Protein AF-A0A420WGZ8-F1 (afdb_monomer_lite)

Organism: NCBI:txid526216

pLDDT: mean 93.2, std 9.24, range [49.09, 98.62]

Radius of gyration: 19.07 Å; chains: 1; bounding box: 58×22×50 Å

Structure (mmCIF, N/CA/C/O backbone):
data_AF-A0A420WGZ8-F1
#
_entry.id   AF-A0A420WGZ8-F1
#
loop_
_atom_site.group_PDB
_atom_site.id
_atom_site.type_symbol
_atom_site.label_atom_id
_atom_site.label_alt_id
_atom_site.label_comp_id
_atom_site.label_asym_id
_atom_site.label_entity_id
_atom_site.label_seq_id
_atom_site.pdbx_PDB_ins_code
_atom_site.Cartn_x
_atom_site.Cartn_y
_atom_site.Cartn_z
_atom_site.occupancy
_atom_site.B_iso_or_equiv
_atom_site.auth_seq_id
_atom_site.auth_comp_id
_atom_site.auth_asym_id
_atom_site.auth_atom_id
_atom_site.pdbx_PDB_model_num
ATOM 1 N N . MET A 1 1 ? -40.198 9.416 33.037 1.00 49.09 1 MET A N 1
ATOM 2 C CA . MET A 1 1 ? -39.067 8.545 33.419 1.00 49.09 1 MET A CA 1
ATOM 3 C C . MET A 1 1 ? -38.148 8.444 32.213 1.00 49.09 1 MET A C 1
ATOM 5 O O . MET A 1 1 ? -38.629 8.075 31.152 1.00 49.09 1 MET A O 1
ATOM 9 N N . ARG A 1 2 ? -36.891 8.880 32.332 1.00 59.94 2 ARG A N 1
ATOM 10 C CA . ARG A 1 2 ? -35.881 8.804 31.267 1.00 59.94 2 ARG A CA 1
ATOM 11 C C . ARG A 1 2 ? -34.865 7.756 31.715 1.00 59.94 2 ARG A C 1
ATOM 13 O O . ARG A 1 2 ? -34.300 7.912 32.791 1.00 59.94 2 ARG A O 1
ATOM 20 N N . LEU A 1 3 ? -34.739 6.671 30.960 1.00 61.03 3 LEU A N 1
ATOM 21 C CA . LEU A 1 3 ? -33.746 5.625 31.197 1.00 61.03 3 LEU A CA 1
ATOM 22 C C . LEU A 1 3 ? -32.480 5.994 30.418 1.00 61.03 3 LEU A C 1
ATOM 24 O O . LEU A 1 3 ? -32.574 6.314 29.235 1.00 61.03 3 LEU A O 1
ATOM 28 N N . THR A 1 4 ? -31.330 5.964 31.084 1.00 69.62 4 THR A N 1
ATOM 29 C CA . THR A 1 4 ? -30.007 6.142 30.471 1.00 69.62 4 THR A CA 1
ATOM 30 C C . THR A 1 4 ? -29.338 4.772 30.417 1.00 69.62 4 THR A C 1
ATOM 32 O O . THR A 1 4 ? -29.344 4.060 31.421 1.00 69.62 4 THR A O 1
ATOM 35 N N . VAL A 1 5 ? -28.810 4.374 29.257 1.00 73.56 5 VAL A N 1
ATOM 36 C CA . VAL A 1 5 ? -28.120 3.087 29.075 1.00 73.56 5 VAL A CA 1
ATOM 37 C C . VAL A 1 5 ? -26.616 3.329 29.176 1.00 73.56 5 VAL A C 1
ATOM 39 O O . VAL A 1 5 ? -26.000 3.769 28.215 1.00 73.56 5 VAL A O 1
ATOM 42 N N . THR A 1 6 ? -26.033 3.061 30.342 1.00 73.00 6 THR A N 1
ATOM 43 C CA . THR A 1 6 ? -24.633 3.401 30.656 1.00 73.00 6 THR A CA 1
ATOM 44 C C . THR A 1 6 ? -23.598 2.554 29.898 1.00 73.00 6 THR A C 1
ATOM 46 O O . THR A 1 6 ? -22.496 3.016 29.656 1.00 73.00 6 THR A O 1
ATOM 49 N N . GLY A 1 7 ? -23.937 1.327 29.485 1.00 78.38 7 GLY A N 1
ATOM 50 C CA . GLY A 1 7 ? -22.972 0.408 28.850 1.00 78.38 7 GLY A CA 1
ATOM 51 C C . GLY A 1 7 ? -22.699 0.648 27.359 1.00 78.38 7 GLY A C 1
ATOM 52 O O . GLY A 1 7 ? -21.792 0.035 26.801 1.00 78.38 7 GLY A O 1
ATOM 53 N N . LEU A 1 8 ? -23.479 1.506 26.690 1.00 83.88 8 LEU A N 1
ATOM 54 C CA . LEU A 1 8 ? -23.286 1.785 25.260 1.00 83.88 8 LEU A CA 1
ATOM 55 C C . LEU A 1 8 ? -22.063 2.671 25.011 1.00 83.88 8 LEU A C 1
ATOM 57 O O . LEU A 1 8 ? -21.332 2.422 24.062 1.00 83.88 8 LEU A O 1
ATOM 61 N N . GLU A 1 9 ? -21.810 3.646 25.885 1.00 84.44 9 GLU A N 1
ATOM 62 C CA . GLU A 1 9 ? -20.688 4.583 25.742 1.00 84.44 9 GLU A CA 1
ATOM 63 C C . GLU A 1 9 ? -19.334 3.862 25.848 1.00 84.44 9 GLU A C 1
ATOM 65 O O . GLU A 1 9 ? -18.437 4.096 25.042 1.00 84.44 9 GLU A O 1
ATOM 70 N N . GLU A 1 10 ? -19.206 2.927 26.795 1.00 86.62 10 GLU A N 1
ATOM 71 C CA . GLU A 1 10 ? -18.013 2.078 26.936 1.00 86.62 10 GLU A CA 1
ATOM 72 C C . GLU A 1 10 ? -17.831 1.169 25.711 1.00 86.62 10 GLU A C 1
ATOM 74 O O . GLU A 1 10 ? -16.739 1.086 25.155 1.00 86.62 10 GLU A O 1
ATOM 79 N N . THR A 1 11 ? -18.920 0.567 25.216 1.00 90.06 11 THR A N 1
ATOM 80 C CA . THR A 1 11 ? -18.882 -0.293 24.020 1.00 90.06 11 THR A CA 1
ATOM 81 C C . THR A 1 11 ? -18.464 0.484 22.764 1.00 90.06 11 THR A C 1
ATOM 83 O O . THR A 1 11 ? -17.724 -0.038 21.930 1.00 90.06 11 THR A O 1
ATOM 86 N N . GLU A 1 12 ? -18.923 1.729 22.604 1.00 92.56 12 GLU A N 1
ATOM 87 C CA . GLU A 1 12 ? -18.530 2.598 21.488 1.00 92.56 12 GLU A CA 1
ATOM 88 C C . GLU A 1 12 ? -17.045 2.973 21.553 1.00 92.56 12 GLU A C 1
ATOM 90 O O . GLU A 1 12 ? -16.355 2.931 20.530 1.00 92.56 12 GLU A O 1
ATOM 95 N N . ALA A 1 13 ? -16.541 3.295 22.748 1.00 91.12 13 ALA A N 1
ATOM 96 C CA . ALA A 1 13 ? -15.130 3.602 22.956 1.00 91.12 13 ALA A CA 1
ATOM 97 C C . ALA A 1 13 ? -14.235 2.389 22.657 1.00 91.12 13 ALA A C 1
ATOM 99 O O . ALA A 1 13 ? -13.248 2.519 21.928 1.00 91.12 13 ALA A O 1
ATOM 100 N N . ASP A 1 14 ? -14.613 1.207 23.145 1.00 92.19 14 ASP A N 1
ATOM 101 C CA . ASP A 1 14 ? -13.883 -0.039 22.904 1.00 92.19 14 ASP A CA 1
ATOM 102 C C . ASP A 1 14 ? -13.865 -0.405 21.414 1.00 92.19 14 ASP A C 1
ATOM 104 O O . ASP A 1 14 ? -12.828 -0.797 20.872 1.00 92.19 14 ASP A O 1
ATOM 108 N N . LEU A 1 15 ? -14.990 -0.221 20.715 1.00 95.94 15 LEU A N 1
ATOM 109 C CA . LEU A 1 15 ? -15.068 -0.455 19.274 1.00 95.94 15 LEU A CA 1
ATOM 110 C C . LEU A 1 15 ? -14.181 0.522 18.491 1.00 95.94 15 LEU A C 1
ATOM 112 O O . LEU A 1 15 ? -13.469 0.106 17.575 1.00 95.94 15 LEU A O 1
ATOM 116 N N . ALA A 1 16 ? -14.192 1.808 18.848 1.00 95.12 16 ALA A N 1
ATOM 117 C CA . ALA A 1 16 ? -13.338 2.810 18.214 1.00 95.12 16 ALA A CA 1
ATOM 118 C C . ALA A 1 16 ? -11.843 2.507 18.428 1.00 95.12 16 ALA A C 1
ATOM 120 O O . ALA A 1 16 ? -11.043 2.630 17.493 1.00 95.12 16 ALA A O 1
ATOM 121 N N . ALA A 1 17 ? -11.473 2.053 19.629 1.00 96.00 17 ALA A N 1
ATOM 122 C CA . ALA A 1 17 ? -10.114 1.624 19.939 1.00 96.00 17 ALA A CA 1
ATOM 123 C C . ALA A 1 17 ? -9.713 0.385 19.121 1.00 96.00 17 ALA A C 1
ATOM 125 O O . ALA A 1 17 ? -8.654 0.383 18.496 1.00 96.00 17 ALA A O 1
ATOM 126 N N . ALA A 1 18 ? -10.581 -0.627 19.039 1.00 96.31 18 ALA A N 1
ATOM 127 C CA . ALA A 1 18 ? -10.324 -1.843 18.267 1.00 96.31 18 ALA A CA 1
ATOM 128 C C . ALA A 1 18 ? -10.169 -1.573 16.759 1.00 96.31 18 ALA A C 1
ATOM 130 O O . ALA A 1 18 ? -9.308 -2.169 16.105 1.00 96.31 18 ALA A O 1
ATOM 131 N N . ILE A 1 19 ? -10.971 -0.661 16.196 1.00 96.62 19 ILE A N 1
ATOM 132 C CA . ILE A 1 19 ? -10.850 -0.239 14.792 1.00 96.62 19 ILE A CA 1
ATOM 133 C C . ILE A 1 19 ? -9.515 0.469 14.558 1.00 96.62 19 ILE A C 1
ATOM 135 O O . ILE A 1 19 ? -8.841 0.173 13.572 1.00 96.62 19 ILE A O 1
ATOM 139 N N . THR A 1 20 ? -9.128 1.377 15.456 1.00 95.69 20 THR A N 1
ATOM 140 C CA . THR A 1 20 ? -7.861 2.116 15.349 1.00 95.69 20 THR A CA 1
ATOM 141 C C . THR A 1 20 ? -6.666 1.165 15.410 1.00 95.69 20 THR A C 1
ATOM 143 O O . THR A 1 20 ? -5.827 1.190 14.517 1.00 95.69 20 THR A O 1
ATOM 146 N N . GLU A 1 21 ? -6.650 0.243 16.372 1.00 95.88 21 GLU A N 1
ATOM 147 C CA . GLU A 1 21 ? -5.596 -0.772 16.491 1.00 95.88 21 GLU A CA 1
ATOM 148 C C . GLU A 1 21 ? -5.521 -1.663 15.241 1.00 95.88 21 GLU A C 1
ATOM 150 O O . GLU A 1 21 ? -4.451 -1.905 14.683 1.00 95.88 21 GLU A O 1
ATOM 155 N N . THR A 1 22 ? -6.676 -2.121 14.745 1.00 95.94 22 THR A N 1
ATOM 156 C CA . THR A 1 22 ? -6.738 -2.955 13.536 1.00 95.94 22 THR A CA 1
ATOM 157 C C . THR A 1 22 ? -6.209 -2.206 12.319 1.00 95.94 22 THR A C 1
ATOM 159 O O . THR A 1 22 ? -5.450 -2.766 11.527 1.00 95.94 22 THR A O 1
ATOM 162 N N . ARG A 1 23 ? -6.585 -0.934 12.174 1.00 95.00 23 ARG A N 1
ATOM 163 C CA . ARG A 1 23 ? -6.110 -0.064 11.102 1.00 95.00 23 ARG A CA 1
ATOM 164 C C . ARG A 1 23 ? -4.591 0.096 11.157 1.00 95.00 23 ARG A C 1
ATOM 166 O O . ARG A 1 23 ? -3.943 -0.061 10.124 1.00 95.00 23 ARG A O 1
ATOM 173 N N . ASP A 1 24 ? -4.035 0.393 12.325 1.00 94.19 24 ASP A N 1
ATOM 174 C CA . ASP A 1 24 ? -2.604 0.666 12.481 1.00 94.19 24 ASP A CA 1
ATOM 175 C C . ASP A 1 24 ? -1.762 -0.597 12.246 1.00 94.19 24 ASP A C 1
ATOM 177 O O . ASP A 1 24 ? -0.721 -0.545 11.575 1.00 94.19 24 ASP A O 1
ATOM 181 N N . ARG A 1 25 ? -2.258 -1.761 12.691 1.00 94.56 25 ARG A N 1
ATOM 182 C CA . ARG A 1 25 ? -1.664 -3.069 12.385 1.00 94.56 25 ARG A CA 1
ATOM 183 C C . ARG A 1 25 ? -1.651 -3.348 10.880 1.00 94.56 25 ARG A C 1
ATOM 185 O O . ARG A 1 25 ? -0.595 -3.669 10.337 1.00 94.56 25 ARG A O 1
ATOM 192 N N . LEU A 1 26 ? -2.793 -3.187 10.204 1.00 95.38 26 LEU A N 1
ATOM 193 C CA . LEU A 1 26 ? -2.910 -3.404 8.755 1.00 95.38 26 LEU A CA 1
ATOM 194 C C . LEU A 1 26 ? -2.023 -2.440 7.961 1.00 95.38 26 LEU A C 1
ATOM 196 O O . LEU A 1 26 ? -1.343 -2.852 7.026 1.00 95.38 26 LEU A O 1
ATOM 200 N N . ALA A 1 27 ? -1.985 -1.164 8.348 1.00 95.50 27 ALA A N 1
ATOM 201 C CA . ALA A 1 27 ? -1.145 -0.164 7.698 1.00 95.50 27 ALA A CA 1
ATOM 202 C C . ALA A 1 27 ? 0.349 -0.502 7.825 1.00 95.50 27 ALA A C 1
ATOM 204 O O . ALA A 1 27 ? 1.112 -0.337 6.869 1.00 95.50 27 ALA A O 1
ATOM 205 N N . THR A 1 28 ? 0.76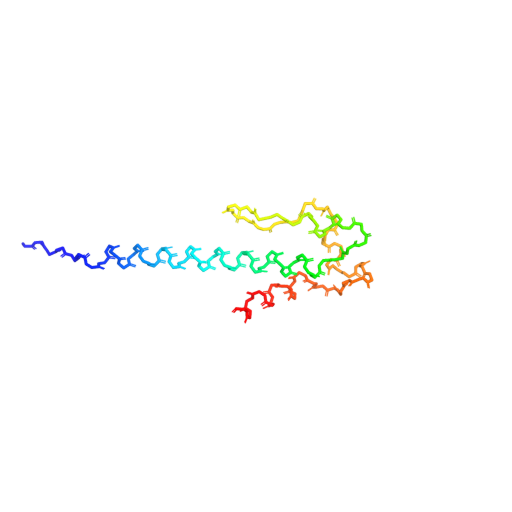0 -1.009 8.989 1.00 95.50 28 THR A N 1
ATOM 206 C CA . THR A 1 28 ? 2.141 -1.431 9.239 1.00 95.50 28 THR A CA 1
ATOM 207 C C . THR A 1 28 ? 2.508 -2.677 8.433 1.00 95.50 28 THR A C 1
ATOM 209 O O . THR A 1 28 ? 3.550 -2.662 7.776 1.00 95.50 28 THR A O 1
ATOM 212 N N . SER A 1 29 ? 1.662 -3.716 8.432 1.00 96.56 29 SER A N 1
ATOM 213 C CA . SER A 1 29 ? 1.890 -4.932 7.629 1.00 96.56 29 SER A CA 1
ATOM 214 C C . SER A 1 29 ? 1.949 -4.592 6.134 1.00 96.56 29 SER A C 1
ATOM 216 O O . SER A 1 29 ? 2.937 -4.894 5.465 1.00 96.56 29 SER A O 1
ATOM 218 N N . LEU A 1 30 ? 0.997 -3.805 5.622 1.00 97.44 30 LEU A N 1
ATOM 219 C CA . LEU A 1 30 ? 0.994 -3.404 4.216 1.00 97.44 30 LEU A CA 1
ATOM 220 C C . LEU A 1 30 ? 2.246 -2.607 3.818 1.00 97.44 30 LEU A C 1
ATOM 222 O O . LEU A 1 30 ? 2.809 -2.828 2.746 1.00 97.44 30 LEU A O 1
ATOM 226 N N . LEU A 1 31 ? 2.723 -1.692 4.668 1.00 97.69 31 LEU A N 1
ATOM 227 C CA . LEU A 1 31 ? 3.968 -0.965 4.405 1.00 97.69 31 LEU A CA 1
ATOM 228 C C . LEU A 1 31 ? 5.174 -1.916 4.323 1.00 97.69 31 LEU A C 1
ATOM 230 O O . LEU A 1 31 ? 6.062 -1.703 3.490 1.00 97.69 31 LEU A O 1
ATOM 234 N N . GLN A 1 32 ? 5.222 -2.943 5.173 1.00 97.38 32 GLN A N 1
ATOM 235 C CA . GLN A 1 32 ? 6.282 -3.952 5.151 1.00 97.38 32 GLN A CA 1
ATOM 236 C C . GLN A 1 32 ? 6.226 -4.784 3.868 1.00 97.38 32 GLN A C 1
ATOM 238 O O . GLN A 1 32 ? 7.241 -4.885 3.174 1.00 97.38 32 GLN A O 1
ATOM 243 N N . GLU A 1 33 ? 5.045 -5.277 3.499 1.00 98.12 33 GLU A N 1
ATOM 244 C CA . GLU A 1 33 ? 4.832 -6.072 2.287 1.00 98.12 33 GLU A CA 1
ATOM 245 C C . GLU A 1 33 ? 5.163 -5.285 1.015 1.00 98.12 33 GLU A C 1
ATOM 247 O O . GLU A 1 33 ? 5.887 -5.768 0.139 1.00 98.12 33 GLU A O 1
ATOM 252 N N . LEU A 1 34 ? 4.741 -4.019 0.930 1.00 98.31 34 LEU A N 1
ATOM 253 C CA . LEU A 1 34 ? 5.092 -3.155 -0.197 1.00 98.31 34 LEU A CA 1
ATOM 254 C C . LEU A 1 34 ? 6.603 -2.950 -0.296 1.00 98.31 34 LEU A C 1
ATOM 256 O O . LEU A 1 34 ? 7.169 -3.031 -1.389 1.00 98.31 34 LEU A O 1
ATOM 260 N N . ARG A 1 35 ? 7.292 -2.716 0.825 1.00 98.00 35 ARG A N 1
ATOM 261 C CA . ARG A 1 35 ? 8.755 -2.563 0.832 1.00 98.00 35 ARG A CA 1
ATOM 262 C C . ARG A 1 35 ? 9.470 -3.859 0.445 1.00 98.00 35 ARG A C 1
ATOM 264 O O . ARG A 1 35 ? 10.481 -3.787 -0.252 1.00 98.00 35 ARG A O 1
ATOM 271 N N . ALA A 1 36 ? 8.963 -5.016 0.856 1.00 97.62 36 ALA A N 1
ATOM 272 C CA . ALA A 1 36 ? 9.530 -6.313 0.499 1.00 97.62 36 ALA A CA 1
ATOM 273 C C . ALA A 1 36 ? 9.346 -6.638 -0.993 1.00 97.62 36 ALA A C 1
ATOM 275 O O . ALA A 1 36 ? 10.277 -7.116 -1.641 1.00 97.62 36 ALA A O 1
ATOM 276 N N . ALA A 1 37 ? 8.174 -6.331 -1.551 1.00 97.75 37 ALA A N 1
ATOM 277 C CA . ALA A 1 37 ? 7.829 -6.627 -2.939 1.00 97.75 37 ALA A CA 1
ATOM 278 C C . ALA A 1 37 ? 8.435 -5.644 -3.962 1.00 97.75 37 ALA A C 1
ATOM 280 O O . ALA A 1 37 ? 8.530 -5.959 -5.150 1.00 97.75 37 ALA A O 1
ATOM 281 N N . THR A 1 38 ? 8.840 -4.444 -3.535 1.00 98.31 38 THR A N 1
ATOM 282 C CA . THR A 1 38 ? 9.303 -3.394 -4.453 1.00 98.31 38 THR A CA 1
ATOM 283 C C . THR A 1 38 ? 10.745 -3.627 -4.937 1.00 98.31 38 THR A C 1
ATOM 285 O O . THR A 1 38 ? 11.636 -3.863 -4.116 1.00 98.31 38 THR A O 1
ATOM 288 N N . PRO A 1 39 ? 11.036 -3.464 -6.247 1.00 97.75 39 PRO A N 1
ATOM 289 C CA . PRO A 1 39 ? 12.393 -3.518 -6.792 1.00 97.75 39 PRO A CA 1
ATOM 290 C C . PRO A 1 39 ? 13.400 -2.624 -6.056 1.00 97.75 39 PRO A C 1
ATOM 292 O O . PRO A 1 39 ? 13.131 -1.459 -5.754 1.00 97.75 39 PRO A O 1
ATOM 295 N N . VAL A 1 40 ? 14.605 -3.154 -5.842 1.00 97.25 40 VAL A N 1
ATOM 296 C CA . VAL A 1 40 ? 15.680 -2.513 -5.072 1.00 97.25 40 VAL A CA 1
ATOM 297 C C . VAL A 1 40 ? 16.809 -1.944 -5.940 1.00 97.25 40 VAL A C 1
ATOM 299 O O . VAL A 1 40 ? 17.781 -1.470 -5.375 1.00 97.25 40 VAL A O 1
ATOM 302 N N . GLU A 1 41 ? 16.708 -1.934 -7.279 1.00 93.44 41 GLU A N 1
ATOM 303 C CA . GLU A 1 41 ? 17.787 -1.503 -8.204 1.00 93.44 41 GLU A CA 1
ATOM 304 C C . GLU A 1 41 ? 18.660 -0.350 -7.675 1.00 93.44 41 GLU A C 1
ATOM 306 O O . GLU A 1 41 ? 19.877 -0.487 -7.595 1.00 93.44 41 GLU A O 1
ATOM 311 N N . THR A 1 42 ? 18.040 0.759 -7.260 1.00 95.38 42 THR A N 1
ATOM 312 C CA . THR A 1 42 ? 18.713 1.863 -6.545 1.00 95.38 42 THR A CA 1
ATOM 313 C C . THR A 1 42 ? 18.199 2.064 -5.116 1.00 95.38 42 THR A C 1
ATOM 315 O O . THR A 1 42 ? 18.609 3.003 -4.443 1.00 95.38 42 THR A O 1
ATOM 318 N N . GLY A 1 43 ? 17.243 1.249 -4.664 1.00 96.56 43 GLY A N 1
ATOM 319 C CA . GLY A 1 43 ? 16.503 1.422 -3.406 1.00 96.56 43 GLY A CA 1
ATOM 320 C C . GLY A 1 43 ? 15.416 2.504 -3.439 1.00 96.56 43 GLY A C 1
ATOM 321 O O . GLY A 1 43 ? 14.454 2.416 -2.685 1.00 96.56 43 GLY A O 1
ATOM 322 N N . ARG A 1 44 ? 15.481 3.467 -4.370 1.00 98.06 44 ARG A N 1
ATOM 323 C CA . ARG A 1 44 ? 14.596 4.645 -4.387 1.00 98.06 44 ARG A CA 1
ATOM 324 C C . ARG A 1 44 ? 13.098 4.318 -4.409 1.00 98.06 44 ARG A C 1
ATOM 326 O O . ARG A 1 44 ? 12.335 4.969 -3.708 1.00 98.06 44 ARG A O 1
ATOM 333 N N . ALA A 1 45 ? 12.673 3.336 -5.206 1.00 98.25 45 ALA A N 1
ATOM 334 C CA . ALA A 1 45 ? 11.264 2.939 -5.266 1.00 98.25 45 ALA A CA 1
ATOM 335 C C . ALA A 1 45 ? 10.798 2.304 -3.953 1.00 98.25 45 ALA A C 1
ATOM 337 O O . ALA A 1 45 ? 9.739 2.653 -3.449 1.00 98.25 45 ALA A O 1
ATOM 338 N N . ARG A 1 46 ? 11.603 1.407 -3.376 1.00 98.25 46 ARG A N 1
ATOM 339 C CA . ARG A 1 46 ? 11.308 0.772 -2.090 1.00 98.25 46 ARG A CA 1
ATOM 340 C C . ARG A 1 46 ? 11.228 1.794 -0.961 1.00 98.25 46 ARG A C 1
ATOM 342 O O . ARG A 1 46 ? 10.314 1.747 -0.143 1.00 98.25 46 ARG A O 1
ATOM 349 N N . ASP A 1 47 ? 12.187 2.709 -0.918 1.00 98.31 47 ASP A N 1
ATOM 350 C CA . ASP A 1 47 ? 12.300 3.669 0.175 1.00 98.31 47 ASP A CA 1
ATOM 351 C C . ASP A 1 47 ? 11.254 4.788 0.071 1.00 98.31 47 ASP A C 1
ATOM 353 O O . ASP A 1 47 ? 10.912 5.381 1.091 1.00 98.31 47 ASP A O 1
ATOM 357 N N . GLY A 1 48 ? 10.702 5.012 -1.128 1.00 97.75 48 GLY A N 1
ATOM 358 C CA . GLY A 1 48 ? 9.669 6.009 -1.410 1.00 97.75 48 GLY A CA 1
ATOM 359 C C . GLY A 1 48 ? 8.263 5.678 -0.905 1.00 97.75 48 GLY A C 1
ATOM 360 O O . GLY A 1 48 ? 7.363 6.476 -1.146 1.00 97.75 48 GLY A O 1
ATOM 361 N N . TRP A 1 49 ? 8.045 4.532 -0.247 1.00 98.25 49 TRP A N 1
ATOM 362 C CA . TRP A 1 49 ? 6.774 4.219 0.418 1.00 98.25 49 TRP A CA 1
ATOM 363 C C . TRP A 1 49 ? 6.646 4.944 1.760 1.00 98.25 49 TRP A C 1
ATOM 365 O O . TRP A 1 49 ? 7.451 4.718 2.671 1.00 98.25 49 TRP A O 1
ATOM 375 N N . HIS A 1 50 ? 5.592 5.745 1.906 1.00 95.75 50 HIS A N 1
ATOM 376 C CA . HIS A 1 50 ? 5.300 6.523 3.105 1.00 95.75 50 HIS A CA 1
ATOM 377 C C . HIS A 1 50 ? 3.865 6.294 3.568 1.00 95.75 50 HIS A C 1
ATOM 379 O O . HIS A 1 50 ? 2.927 6.418 2.778 1.00 95.75 50 HIS A O 1
ATOM 385 N N . LEU A 1 51 ? 3.723 5.975 4.854 1.00 94.50 51 LEU A N 1
ATOM 386 C CA . LEU A 1 51 ? 2.450 5.943 5.560 1.00 94.50 51 LEU A CA 1
ATOM 387 C C . LEU A 1 51 ? 2.187 7.326 6.163 1.00 94.50 51 LEU A C 1
ATOM 389 O O . LEU A 1 51 ? 3.059 7.890 6.826 1.00 94.50 51 LEU A O 1
ATOM 393 N N . THR A 1 52 ? 0.995 7.857 5.932 1.00 91.19 52 THR A N 1
ATOM 394 C CA . THR A 1 52 ? 0.491 9.077 6.561 1.00 91.19 52 THR A CA 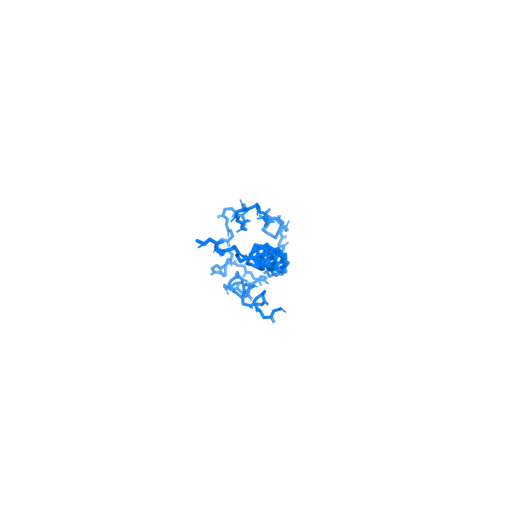1
ATOM 395 C C . THR A 1 52 ? -0.729 8.756 7.421 1.00 91.19 52 THR A C 1
ATOM 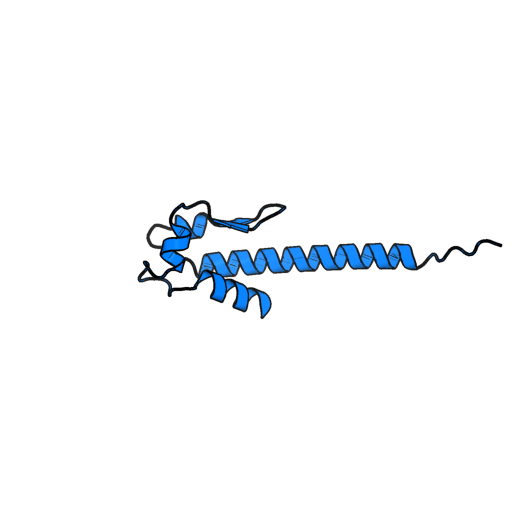397 O O . THR A 1 52 ? -1.239 7.636 7.428 1.00 91.19 52 THR A O 1
ATOM 400 N N . GLU A 1 53 ? -1.247 9.763 8.123 1.00 86.56 53 GLU A N 1
ATOM 401 C CA . GLU A 1 53 ? -2.511 9.636 8.851 1.00 86.56 53 GLU A CA 1
ATOM 402 C C . GLU A 1 53 ? -3.724 9.375 7.949 1.00 86.56 53 GLU A C 1
ATOM 404 O O . GLU A 1 53 ? -4.789 9.073 8.476 1.00 86.56 53 GLU A O 1
ATOM 409 N N . ALA A 1 54 ? -3.618 9.491 6.625 1.00 86.81 54 ALA A N 1
ATOM 410 C CA . ALA A 1 54 ? -4.754 9.329 5.716 1.00 86.81 54 ALA A CA 1
ATOM 411 C C . ALA A 1 54 ? -4.517 8.284 4.620 1.00 86.81 54 ALA A C 1
ATOM 413 O O . ALA A 1 54 ? -5.475 7.669 4.155 1.00 86.81 54 ALA A O 1
ATOM 414 N N . ASP A 1 55 ? -3.271 8.084 4.196 1.00 91.31 55 ASP A N 1
ATOM 415 C CA . ASP A 1 55 ? -2.944 7.271 3.030 1.00 91.31 55 ASP A CA 1
ATOM 416 C C . ASP A 1 55 ? -1.590 6.557 3.138 1.00 91.31 55 ASP A C 1
ATOM 418 O O . ASP A 1 55 ? -0.753 6.839 3.994 1.00 91.31 55 ASP A O 1
ATOM 422 N N . LEU A 1 56 ? -1.391 5.606 2.229 1.00 95.25 56 LEU A N 1
ATOM 423 C CA . LEU A 1 56 ? -0.126 4.933 1.982 1.00 95.25 56 LEU A CA 1
ATOM 424 C C . LEU A 1 56 ? 0.227 5.155 0.515 1.00 95.25 56 LEU A C 1
ATOM 426 O O . LEU A 1 56 ? -0.526 4.761 -0.377 1.00 95.25 56 LEU A O 1
ATOM 430 N N . ARG A 1 57 ? 1.355 5.814 0.256 1.00 96.69 57 ARG A N 1
ATOM 431 C CA . ARG A 1 57 ? 1.717 6.251 -1.098 1.00 96.69 57 ARG A CA 1
ATOM 432 C C . ARG A 1 57 ? 3.185 6.031 -1.401 1.00 96.69 57 ARG A C 1
ATOM 434 O O . ARG A 1 57 ? 4.016 6.008 -0.495 1.00 96.69 57 ARG A O 1
ATOM 441 N N . ASN A 1 58 ? 3.496 5.925 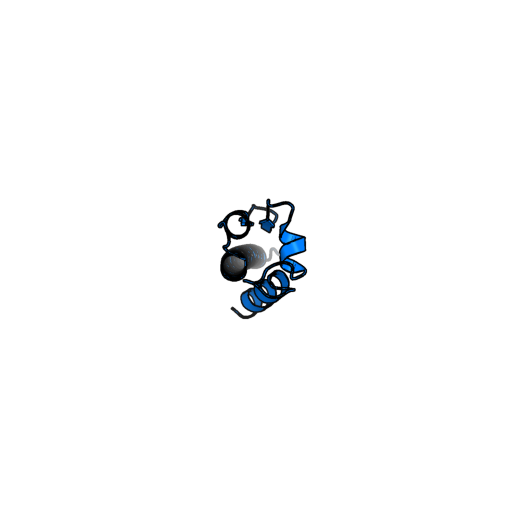-2.689 1.00 98.25 58 ASN A N 1
ATOM 442 C CA . ASN A 1 58 ? 4.867 5.943 -3.1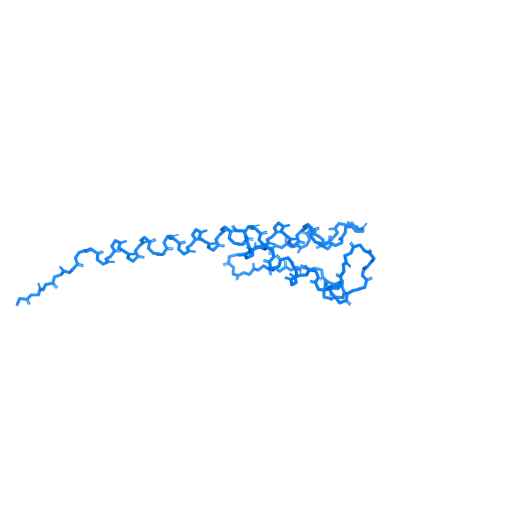71 1.00 98.25 58 ASN A CA 1
ATOM 443 C C . ASN A 1 58 ? 5.161 7.251 -3.908 1.00 98.25 58 ASN A C 1
ATOM 445 O O . ASN A 1 58 ? 4.437 7.621 -4.831 1.00 98.25 58 ASN A O 1
ATOM 449 N N . GLU A 1 59 ? 6.229 7.938 -3.519 1.00 97.25 59 GLU A N 1
ATOM 450 C CA . GLU A 1 59 ? 6.573 9.255 -4.065 1.00 97.25 59 GLU A CA 1
ATOM 451 C C . GLU A 1 59 ? 7.374 9.195 -5.375 1.00 97.25 59 GLU A C 1
ATOM 453 O O . GLU A 1 59 ? 7.611 10.228 -6.010 1.00 97.25 59 GLU A O 1
ATOM 458 N N . VAL A 1 60 ? 7.797 8.007 -5.832 1.00 97.94 60 VAL A N 1
ATOM 459 C CA . VAL A 1 60 ? 8.504 7.903 -7.115 1.00 97.94 60 VAL A CA 1
ATOM 460 C C . VAL A 1 60 ? 7.514 7.913 -8.289 1.00 97.94 60 VAL A C 1
ATOM 462 O O . VAL A 1 60 ? 6.599 7.090 -8.343 1.00 97.94 60 VAL A O 1
ATOM 465 N N . PRO A 1 61 ? 7.723 8.765 -9.314 1.00 97.94 61 PRO A N 1
ATOM 466 C CA . PRO A 1 61 ? 6.759 8.945 -10.409 1.00 97.94 61 PRO A CA 1
ATOM 467 C C . PRO A 1 61 ? 6.604 7.713 -11.315 1.00 97.94 61 PRO A C 1
ATOM 469 O O . PRO A 1 61 ? 5.725 7.671 -12.171 1.00 97.94 61 PRO A O 1
ATOM 472 N N . TYR A 1 62 ? 7.473 6.713 -11.165 1.00 97.31 62 TYR A N 1
ATOM 473 C CA . TYR A 1 62 ? 7.522 5.515 -12.000 1.00 97.31 62 TYR A CA 1
ATOM 474 C C . TYR A 1 62 ? 7.082 4.237 -11.272 1.00 97.31 62 TYR A C 1
ATOM 476 O O . TYR A 1 62 ? 7.180 3.165 -11.867 1.00 97.31 62 TYR A O 1
ATOM 484 N N . VAL A 1 63 ? 6.575 4.312 -10.032 1.00 98.25 63 VAL A N 1
ATOM 485 C CA . VAL A 1 63 ? 6.130 3.117 -9.286 1.00 98.25 63 VAL A CA 1
ATOM 486 C C . VAL A 1 63 ? 5.075 2.326 -10.064 1.00 98.25 63 VAL A C 1
ATOM 488 O O . VAL A 1 63 ? 5.175 1.109 -10.171 1.00 98.25 63 VAL A O 1
ATOM 491 N N . GLY A 1 64 ? 4.132 3.016 -10.715 1.00 98.25 64 GLY A N 1
ATOM 492 C CA . GLY A 1 64 ? 3.094 2.373 -11.520 1.00 98.25 64 GLY A CA 1
ATOM 493 C C . GLY A 1 64 ? 3.660 1.643 -12.738 1.00 98.25 64 GLY A C 1
ATOM 494 O O . GLY A 1 64 ? 3.166 0.585 -13.107 1.00 98.25 64 GLY A O 1
ATOM 495 N N . ARG A 1 65 ? 4.754 2.146 -13.328 1.00 98.38 65 ARG A N 1
ATOM 496 C CA . ARG A 1 65 ? 5.450 1.453 -14.422 1.00 98.38 65 ARG A CA 1
ATOM 497 C C . ARG A 1 65 ? 6.136 0.177 -13.926 1.00 98.38 65 ARG A C 1
ATOM 499 O O . ARG A 1 65 ? 6.084 -0.840 -14.612 1.00 98.38 65 ARG A O 1
ATOM 506 N N . LEU A 1 66 ? 6.741 0.223 -12.735 1.00 98.31 66 LEU A N 1
ATOM 507 C CA . LEU A 1 66 ? 7.301 -0.970 -12.097 1.00 98.31 66 LEU A CA 1
ATOM 508 C C . LEU A 1 66 ? 6.196 -1.992 -11.819 1.00 98.31 66 LEU A C 1
ATOM 510 O O . LEU A 1 66 ? 6.377 -3.159 -12.154 1.00 98.31 66 LEU A O 1
ATOM 514 N N . ASN A 1 67 ? 5.047 -1.549 -11.293 1.00 98.62 67 ASN A N 1
ATOM 515 C CA . ASN A 1 67 ? 3.904 -2.427 -11.041 1.00 98.62 67 ASN A CA 1
ATOM 516 C C . ASN A 1 67 ? 3.324 -3.009 -12.338 1.00 98.62 67 ASN A C 1
ATOM 518 O O . ASN A 1 67 ? 2.863 -4.140 -12.356 1.00 98.62 67 ASN A O 1
ATOM 522 N N . ALA A 1 68 ? 3.425 -2.289 -13.456 1.00 98.62 68 ALA A N 1
ATOM 523 C CA . ALA A 1 68 ? 3.065 -2.797 -14.779 1.00 98.62 68 ALA A CA 1
ATOM 524 C C . ALA A 1 68 ? 4.080 -3.806 -15.365 1.00 98.62 68 ALA A C 1
ATOM 526 O O . ALA A 1 68 ? 3.903 -4.260 -16.493 1.00 98.62 68 ALA A O 1
ATOM 527 N N . GLY A 1 69 ? 5.144 -4.162 -14.633 1.00 98.00 69 GLY A N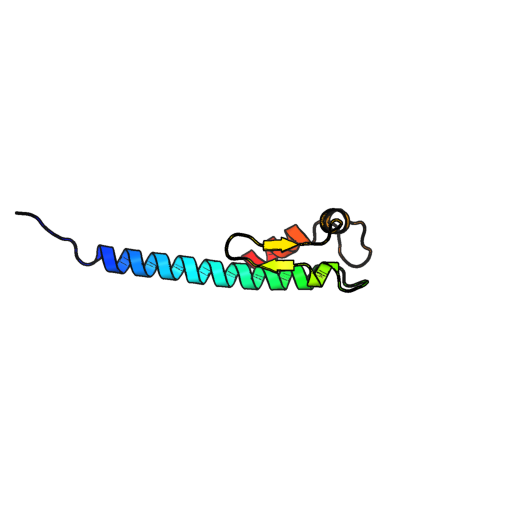 1
ATOM 528 C CA . GLY A 1 69 ? 6.093 -5.207 -15.027 1.00 98.00 69 GLY A CA 1
ATOM 529 C C . GLY A 1 69 ? 7.346 -4.717 -15.752 1.00 98.00 69 GLY A C 1
ATOM 530 O O . GLY A 1 69 ? 8.014 -5.508 -16.412 1.00 98.00 69 GLY A O 1
ATOM 531 N N . SER A 1 70 ? 7.711 -3.433 -15.657 1.00 97.38 70 SER A N 1
ATOM 532 C CA . SER A 1 70 ? 8.949 -2.946 -16.289 1.00 97.38 70 SER A CA 1
ATOM 533 C C . SER A 1 70 ? 10.234 -3.350 -15.557 1.00 97.38 70 SER A C 1
ATOM 535 O O . SER A 1 70 ? 11.325 -3.065 -16.048 1.00 97.38 70 SER A O 1
ATOM 537 N N . SER A 1 71 ? 10.128 -3.934 -14.360 1.00 96.62 71 SER A N 1
ATOM 538 C CA . SER A 1 71 ? 11.274 -4.415 -13.588 1.00 96.62 71 SER A CA 1
ATOM 539 C C . SER A 1 71 ? 11.559 -5.884 -13.877 1.00 96.62 71 SER A C 1
ATOM 541 O O . SER A 1 71 ? 10.650 -6.678 -14.080 1.00 96.62 71 SER A O 1
ATOM 543 N N . ARG A 1 72 ? 12.838 -6.265 -13.817 1.00 96.38 72 ARG A N 1
ATOM 544 C CA . ARG A 1 72 ? 13.256 -7.677 -13.786 1.00 96.38 72 ARG A CA 1
ATOM 545 C C . ARG A 1 72 ? 13.298 -8.255 -12.366 1.00 96.38 72 ARG A C 1
ATOM 547 O O . ARG A 1 72 ? 13.506 -9.452 -12.221 1.00 96.38 72 ARG A O 1
ATOM 554 N N . GLN A 1 73 ? 13.173 -7.412 -11.335 1.00 97.12 73 GLN A N 1
ATOM 555 C CA . GLN A 1 73 ? 13.307 -7.809 -9.926 1.00 97.12 73 GLN A CA 1
ATOM 556 C C . GLN A 1 73 ? 11.971 -8.136 -9.257 1.00 97.12 73 GLN A C 1
ATOM 558 O O . GLN A 1 73 ? 11.950 -8.942 -8.336 1.00 97.12 73 GLN A O 1
ATOM 563 N N . ALA A 1 74 ? 10.880 -7.516 -9.706 1.00 96.81 74 ALA A N 1
ATOM 564 C CA . ALA A 1 74 ? 9.538 -7.781 -9.207 1.00 96.81 74 ALA A CA 1
ATOM 565 C C . ALA A 1 74 ? 8.602 -8.086 -10.382 1.00 96.81 74 ALA A C 1
ATOM 567 O O . ALA A 1 74 ? 8.753 -7.471 -11.443 1.00 96.81 74 ALA A O 1
ATOM 568 N N . PRO A 1 75 ? 7.654 -9.023 -10.214 1.00 97.38 75 PRO A N 1
ATOM 569 C CA . PRO A 1 75 ? 6.646 -9.301 -11.227 1.00 97.38 75 PRO A CA 1
ATOM 570 C C . PRO A 1 75 ? 5.706 -8.102 -11.415 1.00 97.38 75 PRO A C 1
ATOM 572 O O . PRO A 1 75 ? 5.620 -7.210 -10.568 1.00 97.38 75 PRO A O 1
ATOM 575 N N . ALA A 1 76 ? 4.969 -8.101 -12.527 1.00 98.38 76 ALA A N 1
ATOM 576 C CA . ALA A 1 76 ? 3.817 -7.219 -12.660 1.00 98.38 76 ALA A CA 1
ATOM 577 C C . ALA A 1 76 ? 2.790 -7.525 -11.552 1.00 98.38 76 ALA A C 1
ATOM 579 O O . ALA A 1 76 ? 2.613 -8.686 -11.183 1.00 98.38 76 ALA A O 1
ATOM 580 N N . GLY A 1 77 ? 2.119 -6.494 -11.046 1.00 98.38 77 GLY A N 1
ATOM 581 C CA . GLY A 1 77 ? 1.110 -6.609 -9.994 1.00 98.38 77 GLY A CA 1
ATOM 582 C C . GLY A 1 77 ? 1.675 -6.828 -8.586 1.00 98.38 77 GLY A C 1
ATOM 583 O O . GLY A 1 77 ? 1.012 -7.417 -7.735 1.00 98.38 77 GLY A O 1
ATOM 584 N N . PHE A 1 78 ? 2.926 -6.429 -8.327 1.00 98.38 78 PHE A N 1
ATOM 585 C CA . PHE A 1 78 ? 3.542 -6.621 -7.011 1.00 98.38 78 PHE A CA 1
ATOM 586 C C . PHE A 1 78 ? 2.845 -5.819 -5.901 1.00 98.38 78 PHE A C 1
ATOM 588 O O . PHE A 1 78 ? 2.926 -6.217 -4.742 1.00 98.38 78 PHE A O 1
ATOM 595 N N . VAL A 1 79 ? 2.179 -4.706 -6.234 1.00 98.19 79 VAL A N 1
ATOM 596 C CA . VAL A 1 79 ? 1.405 -3.904 -5.273 1.00 98.19 79 VAL A CA 1
ATOM 597 C C . VAL A 1 79 ? 0.170 -4.674 -4.826 1.00 98.19 79 VAL A C 1
ATOM 599 O O . VAL A 1 79 ? -0.071 -4.801 -3.632 1.00 98.19 79 VAL A O 1
ATOM 602 N N . GLU A 1 80 ? -0.579 -5.234 -5.770 1.00 98.38 80 GLU A N 1
ATOM 603 C CA . GLU A 1 80 ? -1.761 -6.049 -5.503 1.00 98.38 80 GLU A CA 1
ATOM 604 C C . GLU A 1 80 ? -1.381 -7.295 -4.699 1.00 98.38 80 GLU A C 1
ATOM 606 O O . GLU A 1 80 ? -1.969 -7.558 -3.657 1.00 98.38 80 GLU A O 1
ATOM 611 N N . ALA A 1 81 ? -0.306 -7.984 -5.092 1.00 97.94 81 ALA A N 1
ATOM 612 C CA . ALA A 1 81 ? 0.186 -9.139 -4.347 1.00 97.94 81 ALA A CA 1
ATOM 613 C C . ALA A 1 81 ? 0.647 -8.792 -2.916 1.00 97.94 81 ALA A C 1
ATOM 615 O O . ALA A 1 81 ? 0.597 -9.644 -2.035 1.00 97.94 81 ALA A O 1
ATOM 616 N N . ALA A 1 82 ? 1.147 -7.575 -2.676 1.00 97.75 82 ALA A N 1
ATOM 617 C CA . ALA A 1 82 ? 1.481 -7.108 -1.329 1.00 97.75 82 ALA A CA 1
ATOM 618 C C . ALA A 1 82 ? 0.223 -6.806 -0.499 1.00 97.75 82 ALA A C 1
ATOM 620 O O . ALA A 1 82 ? 0.202 -7.094 0.693 1.00 97.75 82 ALA A O 1
ATOM 621 N N . ILE A 1 83 ? -0.827 -6.268 -1.130 1.00 97.38 83 ILE A N 1
ATOM 622 C CA . ILE A 1 83 ? -2.135 -6.067 -0.492 1.00 97.38 83 ILE A CA 1
ATOM 623 C C . ILE A 1 83 ? -2.732 -7.410 -0.077 1.00 97.38 83 ILE A C 1
ATOM 625 O O . ILE A 1 83 ? -3.149 -7.541 1.068 1.00 97.38 83 ILE A O 1
ATOM 629 N N . ASP A 1 84 ? -2.721 -8.403 -0.966 1.00 97.56 84 ASP A N 1
ATOM 630 C CA . ASP A 1 84 ? -3.265 -9.730 -0.669 1.00 97.56 84 ASP A CA 1
ATOM 631 C C . ASP A 1 84 ? -2.558 -10.360 0.542 1.00 97.56 84 ASP A C 1
ATOM 633 O O . ASP A 1 84 ? -3.222 -10.783 1.483 1.00 97.56 84 ASP A O 1
ATOM 637 N N . ARG A 1 85 ? -1.217 -10.316 0.589 1.00 96.62 85 ARG A N 1
ATOM 638 C CA . ARG A 1 85 ? -0.442 -10.829 1.736 1.00 96.62 85 ARG A CA 1
ATOM 639 C C . ARG A 1 85 ? -0.756 -10.102 3.040 1.00 96.62 85 ARG A C 1
ATOM 641 O O . ARG A 1 85 ? -0.968 -10.747 4.056 1.00 96.62 85 ARG A O 1
ATOM 648 N N . ALA A 1 86 ? -0.836 -8.773 3.008 1.00 95.50 86 ALA A N 1
ATOM 649 C CA . ALA A 1 86 ? -1.123 -7.980 4.204 1.00 95.50 86 ALA A CA 1
ATOM 650 C C . ALA A 1 86 ? -2.537 -8.217 4.771 1.00 95.50 86 ALA A C 1
ATOM 652 O O . ALA A 1 86 ? -2.799 -7.889 5.926 1.00 95.50 86 ALA A O 1
ATOM 653 N N . LEU A 1 87 ? -3.463 -8.744 3.961 1.00 93.00 87 LEU A N 1
ATOM 654 C CA . LEU A 1 87 ? -4.813 -9.123 4.390 1.00 93.00 87 LEU A CA 1
ATOM 655 C C . LEU A 1 87 ? -4.900 -10.568 4.902 1.00 93.00 87 LEU A C 1
ATOM 657 O O . LEU A 1 87 ? -5.877 -10.913 5.567 1.00 93.00 87 LEU A O 1
ATOM 661 N N . GLU A 1 88 ? -3.914 -11.404 4.576 1.00 90.31 88 GLU A N 1
ATOM 662 C CA . GLU A 1 88 ? -3.806 -12.795 5.030 1.00 90.31 88 GLU A CA 1
ATOM 663 C C . GLU A 1 88 ? -3.122 -12.925 6.411 1.00 90.31 88 GLU A C 1
ATOM 665 O O . GLU A 1 88 ? -3.231 -13.989 7.027 1.00 90.31 88 GLU A O 1
ATOM 670 N N . ASP A 1 89 ? -2.477 -11.853 6.898 1.00 70.69 89 ASP A N 1
ATOM 671 C CA . ASP A 1 89 ? -1.833 -11.705 8.225 1.00 70.69 89 ASP A CA 1
ATOM 672 C C . ASP A 1 89 ? -2.809 -11.427 9.398 1.00 70.69 89 ASP A C 1
ATOM 674 O O . ASP A 1 89 ? -2.755 -12.173 10.405 1.00 70.69 89 ASP A O 1
#

Foldseek 3Di:
DDDDDVVVVVVVVVVVVVVVVVVVLLLVQLLVQQLVQDDPPPPQQSVQWDDDPVDTDGPDPCNQVVLCAPDPRHGRNSSVVSNVVSVVD

Sequence (89 aa):
MRLTVTGLEETEADLAAAITETRDRLATSLLQELRAATPVETGRARDGWHLTEADLRNEVPYVGRLNAGSSRQAPAGFVEAAIDRALED

Secondary structure (DSSP, 8-state):
-----THHHHHHHHHHHHHHHHHHHHHHHHHHHHHHHS--SSSHHHHTEEE-SS-EEE--TTHHHIIIII-SSS-TTHHHHHHHHHHH-